Protein AF-A0A7V9N5V7-F1 (afdb_monomer_lite)

Sequence (97 aa):
AEAGQQLSTPAGAPPLAGTVEWAGQPAWPEELLVRLDEPARGLAHLVPHPMGGQIVFTVRFYLYGDDAAGAVARAEPAWLAWLNERFPFPAEMSAAD

Secondary structure (DSSP, 8-state):
--TT-EEEPPTTS---EEEEEEEEETTEEEEEEEEEEESSSEEEEEEEEEETTEEEEEEEEEE-STTHHHHHHHHHHHHHHHHHHHSPPPGGGSS--

Foldseek 3Di:
DAFQDWDWDDPPAQTWTFGFNDADDPVFRRWTWGQTPPPHGWIWTWGWDDDDNDTDIDIDTGHDDDCSVVSCVPRVVRNVVSCCVVPPDPVVVVPPD

pLDDT: mean 90.59, std 12.59, range [37.94, 98.69]

Radius of gyration: 14.86 Å; chains: 1; bounding box: 38×25×37 Å

Structure (mmCIF, N/CA/C/O backbone):
data_AF-A0A7V9N5V7-F1
#
_entry.id   AF-A0A7V9N5V7-F1
#
loop_
_atom_site.group_PDB
_atom_site.id
_atom_site.type_symbol
_atom_site.label_atom_id
_atom_site.label_alt_id
_atom_site.label_comp_id
_atom_site.label_asym_id
_atom_site.label_entity_id
_atom_site.label_seq_id
_atom_site.pdbx_PDB_ins_code
_atom_site.Cartn_x
_atom_site.Cartn_y
_atom_site.Cartn_z
_atom_site.occupancy
_atom_site.B_iso_or_equiv
_atom_site.auth_seq_id
_atom_site.auth_comp_id
_atom_site.auth_asym_id
_atom_site.auth_atom_id
_atom_site.pdbx_PDB_model_num
ATOM 1 N N . ALA A 1 1 ? 6.987 9.861 6.726 1.00 87.94 1 ALA A N 1
ATOM 2 C CA . ALA A 1 1 ? 5.686 9.604 7.382 1.00 87.94 1 ALA A CA 1
ATOM 3 C C . ALA A 1 1 ? 5.956 9.115 8.798 1.00 87.94 1 ALA A C 1
ATOM 5 O O . ALA A 1 1 ? 7.069 8.670 9.044 1.00 87.94 1 ALA A O 1
ATOM 6 N N . GLU A 1 2 ? 4.992 9.201 9.710 1.00 94.00 2 GLU A N 1
ATOM 7 C CA . GLU A 1 2 ? 5.154 8.770 11.110 1.00 94.00 2 GLU A CA 1
ATOM 8 C C . GLU A 1 2 ? 4.108 7.722 11.493 1.00 94.00 2 GLU A C 1
ATOM 10 O O . GLU A 1 2 ? 3.027 7.682 10.907 1.00 94.00 2 GLU A O 1
ATOM 15 N N . ALA A 1 3 ? 4.403 6.881 12.487 1.00 96.25 3 ALA A N 1
ATOM 16 C CA . ALA A 1 3 ? 3.429 5.920 12.999 1.00 96.25 3 ALA A CA 1
ATOM 17 C C . ALA A 1 3 ? 2.178 6.634 13.551 1.00 96.25 3 ALA A C 1
ATOM 19 O O . ALA A 1 3 ? 2.269 7.657 14.225 1.00 96.25 3 ALA A O 1
ATOM 20 N N . GLY A 1 4 ? 1.000 6.093 13.246 1.00 97.81 4 GLY A N 1
ATOM 21 C CA . GLY A 1 4 ? -0.308 6.679 13.538 1.00 97.81 4 GLY A CA 1
ATOM 22 C C . GLY A 1 4 ? -0.805 7.685 12.494 1.00 97.81 4 GLY A C 1
ATOM 23 O O . GLY A 1 4 ? -1.984 8.042 12.514 1.00 97.81 4 GLY A O 1
ATOM 24 N N . GLN A 1 5 ? 0.042 8.131 11.561 1.00 98.19 5 GLN A N 1
ATOM 25 C CA . GLN A 1 5 ? -0.359 9.077 10.523 1.00 98.19 5 GLN A CA 1
ATOM 26 C C . GLN A 1 5 ? -1.349 8.434 9.538 1.00 98.19 5 GLN A C 1
ATOM 28 O O . GLN A 1 5 ? -1.131 7.321 9.062 1.00 98.19 5 GLN A O 1
ATOM 33 N N . GLN A 1 6 ? -2.412 9.164 9.188 1.00 98.19 6 GLN A N 1
ATOM 34 C CA . GLN A 1 6 ? -3.294 8.814 8.071 1.00 98.19 6 GLN A CA 1
ATOM 35 C C . GLN A 1 6 ? -2.674 9.234 6.740 1.00 98.19 6 GLN A C 1
ATOM 37 O O . GLN A 1 6 ? -2.137 10.339 6.615 1.00 98.19 6 GLN A O 1
ATOM 42 N N . LEU A 1 7 ? -2.795 8.379 5.733 1.00 96.38 7 LEU A N 1
ATOM 43 C CA . LEU A 1 7 ? -2.380 8.679 4.370 1.00 96.38 7 LEU A CA 1
ATOM 44 C C . LEU A 1 7 ? -3.421 8.212 3.360 1.00 96.38 7 LEU A C 1
ATOM 46 O O . LEU A 1 7 ? -4.212 7.307 3.618 1.00 96.38 7 LEU A O 1
ATOM 50 N N . SER A 1 8 ? -3.400 8.853 2.199 1.00 97.69 8 SER A N 1
ATOM 51 C CA . SER A 1 8 ? -4.135 8.425 1.017 1.00 97.69 8 SER A CA 1
ATOM 52 C C . SER A 1 8 ? -3.344 8.790 -0.232 1.00 97.69 8 SER A C 1
ATOM 54 O O . SER A 1 8 ? -2.591 9.769 -0.249 1.00 97.69 8 SER A O 1
ATOM 56 N N . THR A 1 9 ? -3.481 7.983 -1.274 1.00 96.38 9 THR A N 1
ATOM 57 C CA . THR A 1 9 ? -2.912 8.268 -2.588 1.00 96.38 9 THR A CA 1
ATOM 58 C C . THR A 1 9 ? -3.590 9.478 -3.232 1.00 96.38 9 THR A C 1
ATOM 60 O O . THR A 1 9 ? -4.807 9.632 -3.117 1.00 96.38 9 THR A O 1
ATOM 63 N N . PRO A 1 10 ? -2.840 10.330 -3.952 1.00 95.31 10 PRO A N 1
ATOM 64 C CA . PRO A 1 10 ? -3.420 11.460 -4.667 1.00 95.31 10 PRO A CA 1
ATOM 65 C C . PRO A 1 10 ? -4.264 11.003 -5.865 1.00 95.31 10 PRO A C 1
ATOM 67 O O . PRO A 1 10 ? -4.174 9.864 -6.328 1.00 95.31 10 PRO A O 1
ATOM 70 N N . ALA A 1 11 ? -5.044 11.932 -6.424 1.00 93.69 11 ALA A N 1
ATOM 71 C CA . ALA A 1 11 ? -5.775 11.695 -7.665 1.00 93.69 11 ALA A CA 1
ATOM 72 C C . ALA A 1 11 ? -4.829 11.249 -8.797 1.00 93.69 11 ALA A C 1
ATOM 74 O O . ALA A 1 11 ? -3.732 11.785 -8.960 1.00 93.69 11 ALA A O 1
ATOM 75 N N . GLY A 1 12 ? -5.269 10.267 -9.587 1.00 93.12 12 GLY A N 1
ATOM 76 C CA . GLY A 1 12 ? -4.462 9.677 -10.660 1.00 93.12 12 GLY A CA 1
ATOM 77 C C . GLY A 1 12 ? -3.481 8.596 -10.194 1.00 93.12 12 GLY A C 1
ATOM 78 O O . GLY A 1 12 ? -2.695 8.115 -11.011 1.00 93.12 12 GLY A O 1
ATOM 79 N N . ALA A 1 13 ? -3.519 8.206 -8.916 1.00 95.69 13 ALA A N 1
ATOM 80 C CA . ALA A 1 13 ? -2.897 6.986 -8.416 1.00 95.69 13 ALA A CA 1
ATOM 81 C C . ALA A 1 13 ? -3.936 5.923 -8.026 1.00 95.69 13 ALA A C 1
ATOM 83 O O . ALA A 1 13 ? -5.059 6.280 -7.659 1.00 95.69 13 ALA A O 1
ATOM 84 N N . PRO A 1 14 ? -3.593 4.625 -8.137 1.00 96.69 14 PRO A N 1
ATOM 85 C CA . PRO A 1 14 ? -4.416 3.541 -7.638 1.00 96.69 14 PRO A CA 1
ATOM 86 C C . PRO A 1 14 ? -4.757 3.776 -6.165 1.00 96.69 14 PRO A C 1
ATOM 88 O O . PRO A 1 14 ? -3.868 4.178 -5.412 1.00 96.69 14 PRO A O 1
ATOM 91 N N . PRO A 1 15 ? -6.003 3.510 -5.745 1.00 95.81 15 PRO A N 1
ATOM 92 C CA . PRO A 1 15 ? -6.417 3.751 -4.374 1.00 95.81 15 PRO A CA 1
ATOM 93 C C . PRO A 1 15 ? -5.559 2.986 -3.365 1.00 95.81 15 PRO A C 1
ATOM 95 O O . PRO A 1 15 ? -5.418 1.761 -3.439 1.00 95.81 15 PRO A O 1
ATOM 98 N N . LEU A 1 16 ? -5.007 3.727 -2.412 1.00 97.19 16 LEU A N 1
ATOM 99 C CA . LEU A 1 16 ? -4.451 3.225 -1.166 1.00 97.19 16 LEU A CA 1
ATOM 100 C C . LEU A 1 16 ? -4.685 4.294 -0.113 1.00 97.19 16 LEU A C 1
ATOM 102 O O . LEU A 1 16 ? -4.249 5.435 -0.257 1.00 97.19 16 LEU A O 1
ATOM 106 N N . ALA A 1 17 ? -5.369 3.903 0.950 1.00 98.19 17 ALA A N 1
ATOM 107 C CA . ALA A 1 17 ? -5.625 4.742 2.103 1.00 98.19 17 ALA A CA 1
ATOM 108 C C . ALA A 1 17 ? -5.485 3.904 3.366 1.00 98.19 17 ALA A C 1
ATOM 110 O O . ALA A 1 17 ? -5.769 2.702 3.357 1.00 98.19 17 ALA A O 1
ATOM 111 N N . GLY A 1 18 ? -5.030 4.532 4.442 1.00 98.25 18 GLY A N 1
ATOM 112 C CA . GLY A 1 18 ? -4.891 3.850 5.714 1.00 98.25 18 GLY A CA 1
ATOM 113 C C . GLY A 1 18 ? -3.981 4.561 6.699 1.00 98.25 18 GLY A C 1
ATOM 114 O O . GLY A 1 18 ? -3.596 5.717 6.529 1.00 98.25 18 GLY A O 1
ATOM 115 N N . THR A 1 19 ? -3.618 3.823 7.744 1.00 98.69 19 THR A N 1
ATOM 116 C CA . THR A 1 19 ? -2.796 4.312 8.855 1.00 98.69 19 THR A CA 1
ATOM 117 C C . THR A 1 19 ? -1.394 3.733 8.768 1.00 98.69 19 THR A C 1
ATOM 119 O O . THR A 1 19 ? -1.236 2.524 8.607 1.00 98.69 19 THR A O 1
ATOM 122 N N . VAL A 1 20 ? -0.368 4.563 8.925 1.00 98.31 20 VAL A N 1
ATOM 123 C CA . VAL A 1 20 ? 1.008 4.088 9.092 1.00 98.31 20 VAL A CA 1
ATOM 124 C C . VAL A 1 20 ? 1.112 3.368 10.434 1.00 98.31 20 VAL A C 1
ATOM 126 O O . VAL A 1 20 ? 0.957 3.982 11.482 1.00 98.31 20 VAL A O 1
ATOM 129 N N . GLU A 1 21 ? 1.375 2.070 10.416 1.00 97.88 21 GLU A N 1
ATOM 130 C CA . GLU A 1 21 ? 1.612 1.282 11.633 1.00 97.88 21 GLU A CA 1
ATOM 131 C C . GLU A 1 21 ? 3.091 1.312 12.022 1.00 97.88 21 GLU A C 1
ATOM 133 O O . GLU A 1 21 ? 3.440 1.261 13.200 1.00 97.88 21 GLU A O 1
ATOM 138 N N . TRP A 1 22 ? 3.974 1.430 11.030 1.00 96.62 22 TRP A N 1
ATOM 139 C CA . TRP A 1 22 ? 5.409 1.502 11.252 1.00 96.62 22 TRP A CA 1
ATOM 140 C C . TRP A 1 22 ? 6.091 2.372 10.193 1.00 96.62 22 TRP A C 1
ATOM 142 O O . TRP A 1 22 ? 5.758 2.305 9.007 1.00 96.62 22 TRP A O 1
ATOM 152 N N . ALA A 1 23 ? 7.032 3.196 10.656 1.00 94.81 23 ALA A N 1
ATOM 153 C CA . ALA A 1 23 ? 7.740 4.196 9.869 1.00 94.81 23 ALA A CA 1
ATOM 154 C C . ALA A 1 23 ? 9.256 4.052 10.042 1.00 94.81 23 ALA A C 1
ATOM 156 O O . ALA A 1 23 ? 9.879 4.819 10.776 1.00 94.81 23 ALA A O 1
ATOM 157 N N . GLY A 1 24 ? 9.820 3.052 9.370 1.00 90.12 24 GLY A N 1
ATOM 158 C CA . GLY A 1 24 ? 11.256 2.900 9.199 1.00 90.12 24 GLY A CA 1
ATOM 159 C C . GLY A 1 24 ? 12.066 2.652 10.474 1.00 90.12 24 GLY A C 1
ATOM 160 O O . GLY A 1 24 ? 11.606 2.711 11.614 1.00 90.12 24 GLY A O 1
ATOM 161 N N . GLN A 1 25 ? 13.348 2.388 10.258 1.00 87.81 25 GLN A N 1
ATOM 162 C CA . GLN A 1 25 ? 14.405 2.535 11.263 1.00 87.81 25 GLN A CA 1
ATOM 163 C C . GLN A 1 25 ? 15.361 3.637 10.797 1.00 87.81 25 GLN A C 1
ATOM 165 O O . GLN A 1 25 ? 15.355 3.965 9.614 1.00 87.81 25 GLN A O 1
ATOM 170 N N . PRO A 1 26 ? 16.251 4.174 11.652 1.00 87.75 26 PRO A N 1
ATOM 171 C CA . PRO A 1 26 ? 17.210 5.196 11.223 1.00 87.75 26 PRO A CA 1
ATOM 172 C C . PRO A 1 26 ? 18.050 4.809 9.992 1.00 87.75 26 PRO A C 1
ATOM 174 O O . PRO A 1 26 ? 18.421 5.677 9.211 1.00 87.75 26 PRO A O 1
ATOM 177 N N . ALA A 1 27 ? 18.330 3.514 9.799 1.00 85.38 27 ALA A N 1
ATOM 178 C CA . ALA A 1 27 ? 19.044 3.007 8.626 1.00 85.38 27 ALA A CA 1
ATOM 179 C C . ALA A 1 27 ? 18.181 2.947 7.346 1.00 85.38 27 ALA A C 1
ATOM 181 O O . ALA A 1 27 ? 18.725 3.016 6.246 1.00 85.38 27 ALA A O 1
ATOM 182 N N . TRP A 1 28 ? 16.855 2.835 7.489 1.00 86.12 28 TRP A N 1
ATOM 183 C CA . TRP A 1 28 ? 15.877 2.727 6.399 1.00 86.12 28 TRP A CA 1
ATOM 184 C C . TRP A 1 28 ? 14.617 3.542 6.739 1.00 86.12 28 TRP A C 1
ATOM 186 O O . TRP A 1 28 ? 13.563 2.968 7.024 1.00 86.12 28 TRP A O 1
ATOM 196 N N . PRO A 1 29 ? 14.711 4.883 6.776 1.00 89.56 29 PRO A N 1
ATOM 197 C CA . PRO A 1 29 ? 13.615 5.732 7.252 1.00 89.56 29 PRO A CA 1
ATOM 198 C C . PRO A 1 29 ? 12.409 5.749 6.302 1.00 89.56 29 PRO A C 1
ATOM 200 O O . PRO A 1 29 ? 11.307 6.100 6.707 1.00 89.56 29 PRO A O 1
ATOM 203 N N . GLU A 1 30 ? 12.620 5.352 5.046 1.00 91.94 30 GLU A N 1
ATOM 204 C CA . GLU A 1 30 ? 11.612 5.386 3.983 1.00 91.94 30 GLU A CA 1
ATOM 205 C C . GLU A 1 30 ? 10.786 4.094 3.876 1.00 91.94 30 GLU A C 1
ATOM 207 O O . GLU A 1 30 ? 9.884 3.999 3.043 1.00 91.94 30 GLU A O 1
ATOM 212 N N . GLU A 1 31 ? 11.097 3.076 4.683 1.00 95.19 31 GLU A N 1
ATOM 213 C CA . GLU A 1 31 ? 10.312 1.846 4.730 1.00 95.19 31 GLU A CA 1
ATOM 214 C C . GLU A 1 31 ? 9.029 2.083 5.533 1.00 95.19 31 GLU A C 1
ATOM 216 O O . GLU A 1 31 ? 9.072 2.563 6.666 1.00 95.19 31 GLU A O 1
ATOM 221 N N . LEU A 1 32 ? 7.877 1.732 4.963 1.00 97.19 32 LEU A N 1
ATOM 222 C CA . LEU A 1 32 ? 6.580 1.932 5.604 1.00 97.19 32 LEU A CA 1
ATOM 223 C C . LEU A 1 32 ? 5.784 0.633 5.649 1.00 97.19 32 LEU A C 1
ATOM 225 O O . LEU A 1 32 ? 5.700 -0.102 4.662 1.00 97.19 32 LEU A O 1
ATOM 229 N N . LEU A 1 33 ? 5.121 0.407 6.781 1.00 97.75 33 LEU A N 1
ATOM 230 C CA . LEU A 1 33 ? 4.034 -0.555 6.899 1.00 97.75 33 LEU A CA 1
ATOM 231 C C . LEU A 1 33 ? 2.742 0.209 7.181 1.00 97.75 33 LEU A C 1
ATOM 233 O O . LEU A 1 33 ? 2.652 0.954 8.158 1.00 97.75 33 LEU A O 1
ATOM 237 N N . VAL A 1 34 ? 1.741 0.022 6.328 1.00 98.44 34 VAL A N 1
ATOM 238 C CA . VAL A 1 34 ? 0.464 0.739 6.388 1.00 98.44 34 VAL A CA 1
ATOM 239 C C . VAL A 1 34 ? -0.658 -0.267 6.576 1.00 98.44 34 VAL A C 1
ATOM 241 O O . VAL A 1 34 ? -0.793 -1.183 5.769 1.00 98.44 34 VAL A O 1
ATOM 244 N N . ARG A 1 35 ? -1.491 -0.097 7.604 1.00 98.56 35 ARG A N 1
ATOM 245 C CA . ARG A 1 35 ? -2.765 -0.812 7.719 1.00 98.56 35 ARG A CA 1
ATOM 246 C C . ARG A 1 35 ? -3.798 -0.132 6.840 1.00 98.56 35 ARG A C 1
ATOM 248 O O . ARG A 1 35 ? -4.078 1.050 7.018 1.00 98.56 35 ARG A O 1
ATOM 255 N N . LEU A 1 36 ? -4.334 -0.897 5.900 1.00 98.38 36 LEU A N 1
ATOM 256 C CA . LEU A 1 36 ? -5.145 -0.406 4.796 1.00 98.38 36 LEU A CA 1
ATOM 257 C C . LEU A 1 36 ? -6.631 -0.382 5.129 1.00 98.38 36 LEU A C 1
ATOM 259 O O . LEU A 1 36 ? -7.165 -1.340 5.694 1.00 98.38 36 LEU A O 1
ATOM 263 N N . ASP A 1 37 ? -7.272 0.685 4.672 1.00 97.62 37 ASP A N 1
ATOM 264 C CA . ASP A 1 37 ? -8.717 0.801 4.497 1.00 97.62 37 ASP A CA 1
ATOM 265 C C . ASP A 1 37 ? -9.091 0.618 3.010 1.00 97.62 37 ASP A C 1
ATOM 267 O O . ASP A 1 37 ? -10.092 -0.025 2.694 1.00 97.62 37 ASP A O 1
ATOM 271 N N . GLU A 1 38 ? -8.232 1.089 2.095 1.00 96.69 38 GLU A N 1
ATOM 272 C CA . GLU A 1 38 ? -8.321 0.885 0.642 1.00 96.69 38 GLU A CA 1
ATOM 273 C C . GLU A 1 38 ? -7.028 0.249 0.101 1.00 96.69 38 GLU A C 1
ATOM 275 O O . GLU A 1 38 ? -5.947 0.556 0.611 1.00 96.69 38 GLU A O 1
ATOM 280 N N . PRO A 1 39 ? -7.084 -0.613 -0.936 1.00 95.44 39 PRO A N 1
ATOM 281 C CA . PRO A 1 39 ? -8.259 -1.004 -1.736 1.00 95.44 39 PRO A CA 1
ATOM 282 C C . PRO A 1 39 ? -9.176 -2.030 -1.048 1.00 95.44 39 PRO A C 1
ATOM 284 O O . PRO A 1 39 ? -10.273 -2.312 -1.526 1.00 95.44 39 PRO A O 1
ATOM 287 N N . ALA A 1 40 ? -8.709 -2.601 0.056 1.00 97.25 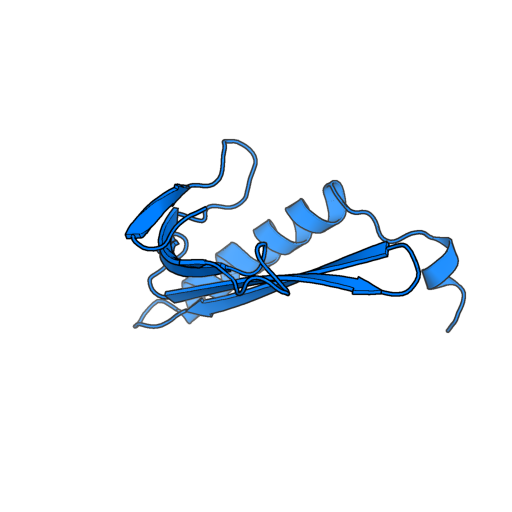40 ALA A N 1
ATOM 288 C CA . ALA A 1 40 ? -9.457 -3.423 0.991 1.00 97.25 40 ALA A CA 1
ATOM 289 C C . ALA A 1 40 ? -8.692 -3.455 2.317 1.00 97.25 40 ALA A C 1
ATOM 291 O O . ALA A 1 40 ? -7.547 -3.000 2.395 1.00 97.25 40 ALA A O 1
ATOM 292 N N . ARG A 1 41 ? -9.294 -4.060 3.344 1.00 97.50 41 ARG A N 1
ATOM 293 C CA . ARG A 1 41 ? -8.599 -4.296 4.610 1.00 97.50 41 ARG A CA 1
ATOM 294 C C . ARG A 1 41 ? -7.353 -5.144 4.374 1.00 97.50 41 ARG A C 1
ATOM 296 O O . ARG A 1 41 ? -7.407 -6.190 3.725 1.00 97.50 41 ARG A O 1
ATOM 303 N N . GLY A 1 42 ? -6.227 -4.682 4.896 1.00 97.56 42 GLY A N 1
ATOM 304 C CA . GLY A 1 42 ? -4.948 -5.303 4.593 1.00 97.56 42 GLY A CA 1
ATOM 305 C C . GLY A 1 42 ? -3.761 -4.601 5.224 1.00 97.56 42 GLY A C 1
ATOM 306 O O . GLY A 1 42 ? -3.909 -3.716 6.069 1.00 97.56 42 GLY A O 1
ATOM 307 N N . LEU A 1 43 ? -2.577 -4.998 4.774 1.00 98.25 43 LEU A N 1
ATOM 308 C CA . LEU A 1 43 ? -1.326 -4.285 4.995 1.00 98.25 43 LEU A CA 1
ATOM 309 C C . LEU A 1 43 ? -0.681 -3.960 3.646 1.00 98.25 43 LEU A C 1
ATOM 311 O O . LEU A 1 43 ? -0.651 -4.819 2.765 1.00 98.25 43 LEU A O 1
ATOM 315 N N . ALA A 1 44 ? -0.130 -2.758 3.504 1.00 97.94 44 ALA A N 1
ATOM 316 C CA . ALA A 1 44 ? 0.830 -2.431 2.456 1.00 97.94 44 ALA A CA 1
ATOM 317 C C . ALA A 1 44 ? 2.223 -2.298 3.065 1.00 97.94 44 ALA A C 1
ATOM 319 O O . ALA A 1 44 ? 2.409 -1.589 4.054 1.00 97.94 44 ALA A O 1
ATOM 320 N N . HIS A 1 45 ? 3.200 -2.957 2.453 1.00 97.50 45 HIS A N 1
ATOM 321 C CA . HIS A 1 45 ? 4.613 -2.829 2.784 1.00 97.50 45 HIS A CA 1
ATOM 322 C C . HIS A 1 45 ? 5.325 -2.126 1.633 1.00 97.50 45 HIS A C 1
ATOM 324 O O . HIS A 1 45 ? 5.369 -2.654 0.519 1.00 97.50 45 HIS A O 1
ATOM 330 N N . LEU A 1 46 ? 5.825 -0.922 1.901 1.00 95.31 46 LEU A N 1
ATOM 331 C CA . LEU A 1 46 ? 6.460 -0.040 0.927 1.00 95.31 46 LEU A CA 1
ATOM 332 C C . LEU A 1 46 ? 7.941 0.050 1.257 1.00 95.31 46 LEU A C 1
ATOM 334 O O . LEU A 1 46 ? 8.301 0.512 2.338 1.00 95.31 46 LEU A O 1
ATOM 338 N N . VAL A 1 47 ? 8.789 -0.409 0.340 1.00 94.06 47 VAL A N 1
ATOM 339 C CA . VAL A 1 47 ? 10.209 -0.587 0.636 1.00 94.06 47 VAL A CA 1
ATOM 340 C C . VAL A 1 47 ? 11.084 -0.107 -0.514 1.00 94.06 47 VAL A C 1
ATOM 342 O O . VAL A 1 47 ? 11.256 -0.828 -1.501 1.00 94.06 47 VAL A O 1
ATOM 345 N N . PRO A 1 48 ? 11.655 1.101 -0.420 1.00 91.75 48 PRO A N 1
ATOM 346 C CA . PRO A 1 48 ? 12.714 1.524 -1.318 1.00 91.75 48 PRO A CA 1
ATOM 347 C C . PRO A 1 48 ? 14.055 0.956 -0.844 1.00 91.75 48 PRO A C 1
ATOM 349 O O . PRO A 1 48 ? 14.474 1.159 0.295 1.00 91.75 48 PRO A O 1
ATOM 352 N N . HIS A 1 49 ? 14.756 0.264 -1.736 1.00 88.12 49 HIS A N 1
ATOM 353 C CA . HIS A 1 49 ? 16.086 -0.274 -1.477 1.00 88.12 49 HIS A CA 1
ATOM 354 C C . HIS A 1 49 ? 17.104 0.268 -2.485 1.00 88.12 49 HIS A C 1
ATOM 356 O O . HIS A 1 49 ? 16.914 0.097 -3.691 1.00 88.12 49 HIS A O 1
ATOM 362 N N . PRO A 1 50 ? 18.209 0.889 -2.033 1.00 88.19 50 PRO A N 1
ATOM 363 C CA . PRO A 1 50 ? 19.292 1.270 -2.927 1.00 88.19 50 PRO A CA 1
ATOM 364 C C . PRO A 1 50 ? 20.045 0.031 -3.418 1.00 88.19 50 PRO A C 1
ATOM 366 O O . PRO A 1 50 ? 20.498 -0.793 -2.625 1.00 88.19 50 PRO A O 1
ATOM 369 N N . MET A 1 51 ? 20.210 -0.087 -4.733 1.00 85.69 51 MET A N 1
ATOM 370 C CA . MET A 1 51 ? 20.915 -1.188 -5.385 1.00 85.69 51 MET A CA 1
ATOM 371 C C . MET A 1 51 ? 21.738 -0.648 -6.552 1.00 85.69 51 MET A C 1
ATOM 373 O O . MET A 1 51 ? 21.187 -0.295 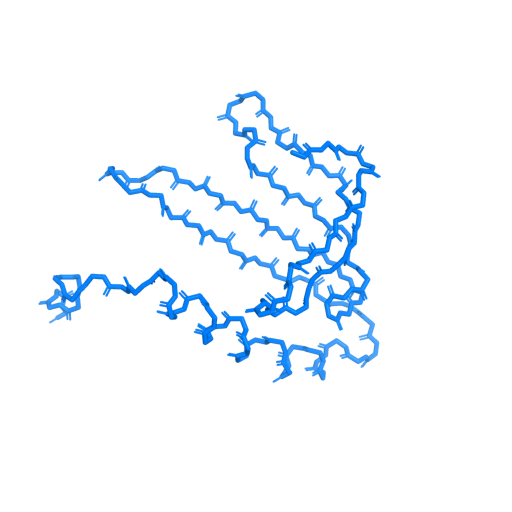-7.583 1.00 85.69 51 MET A O 1
ATOM 377 N N . GLY A 1 52 ? 23.064 -0.569 -6.411 1.00 84.62 52 GLY A N 1
ATOM 378 C CA . GLY A 1 52 ? 23.958 -0.296 -7.548 1.00 84.62 52 GLY A CA 1
ATOM 379 C C . GLY A 1 52 ? 23.667 0.996 -8.328 1.00 84.62 52 GLY A C 1
ATOM 380 O O . GLY A 1 52 ? 23.736 0.989 -9.550 1.00 84.62 52 GLY A O 1
ATOM 381 N N . GLY A 1 53 ? 23.319 2.091 -7.642 1.00 86.81 53 GLY A N 1
ATOM 382 C CA . GLY A 1 53 ? 23.040 3.393 -8.272 1.00 86.81 53 GLY A CA 1
ATOM 383 C C . GLY A 1 53 ? 21.577 3.635 -8.664 1.00 86.81 53 GLY A C 1
ATOM 384 O O . GLY A 1 53 ? 21.252 4.733 -9.105 1.00 86.81 53 GLY A O 1
ATOM 385 N N . GLN A 1 54 ? 20.690 2.662 -8.451 1.00 87.19 54 GLN A N 1
ATOM 386 C CA . GLN A 1 54 ? 19.237 2.804 -8.592 1.00 87.19 54 GLN A CA 1
ATOM 387 C C . GLN A 1 54 ? 18.527 2.533 -7.262 1.00 87.19 54 GLN A C 1
ATOM 389 O O . GLN A 1 54 ? 19.104 1.956 -6.338 1.00 87.19 54 GLN A O 1
ATOM 394 N N . ILE A 1 55 ? 17.263 2.945 -7.169 1.00 88.88 55 ILE A N 1
ATOM 395 C CA . ILE A 1 55 ? 16.362 2.538 -6.092 1.00 88.88 55 ILE A CA 1
ATOM 396 C C . ILE A 1 55 ? 15.405 1.497 -6.656 1.00 88.88 55 ILE A C 1
ATOM 398 O O . ILE A 1 55 ? 14.638 1.785 -7.570 1.00 88.88 55 ILE A O 1
ATOM 402 N N . VAL A 1 56 ? 15.424 0.302 -6.079 1.00 88.69 56 VAL A N 1
ATOM 403 C CA . VAL A 1 56 ? 14.404 -0.713 -6.322 1.00 88.69 56 VAL A CA 1
ATOM 404 C C . VAL A 1 56 ? 13.299 -0.492 -5.304 1.00 88.69 56 VAL A C 1
ATOM 406 O O . VAL A 1 56 ? 13.498 -0.689 -4.105 1.00 88.69 56 VAL A O 1
ATOM 409 N N . PHE A 1 57 ? 12.137 -0.048 -5.773 1.00 89.88 57 PHE A N 1
ATOM 410 C CA . PHE A 1 57 ? 10.976 0.161 -4.919 1.00 89.88 57 PHE A CA 1
ATOM 411 C C . PHE A 1 57 ? 10.055 -1.054 -4.974 1.00 89.88 57 PHE A C 1
ATOM 413 O O . PHE A 1 57 ? 9.491 -1.370 -6.017 1.00 89.88 57 PHE A O 1
ATOM 420 N N . THR A 1 58 ? 9.910 -1.743 -3.843 1.00 91.31 58 THR A N 1
ATOM 421 C CA . THR A 1 58 ? 9.000 -2.882 -3.723 1.00 91.31 58 THR A CA 1
ATOM 422 C C . THR A 1 58 ? 7.726 -2.476 -2.998 1.00 91.31 58 THR A C 1
ATOM 424 O O . THR A 1 58 ? 7.780 -1.906 -1.909 1.00 91.31 58 THR A O 1
ATOM 427 N N . VAL A 1 59 ? 6.582 -2.834 -3.579 1.00 93.31 59 VAL A N 1
ATOM 428 C CA . VAL A 1 59 ? 5.253 -2.659 -2.987 1.00 93.31 59 VAL A CA 1
ATOM 429 C C . VAL A 1 59 ? 4.628 -4.037 -2.813 1.00 93.31 59 VAL A C 1
ATOM 431 O O . VAL A 1 59 ? 4.541 -4.800 -3.774 1.00 93.31 59 VAL A O 1
ATOM 434 N N . ARG A 1 60 ? 4.202 -4.378 -1.594 1.00 96.19 60 ARG A N 1
ATOM 435 C CA . ARG A 1 60 ? 3.508 -5.644 -1.305 1.00 96.19 60 ARG A CA 1
ATOM 436 C C . ARG A 1 60 ? 2.189 -5.362 -0.613 1.00 96.19 60 ARG A C 1
ATOM 438 O O . ARG A 1 60 ? 2.165 -4.602 0.350 1.00 96.19 60 ARG A O 1
ATOM 445 N N . PHE A 1 61 ? 1.129 -6.021 -1.065 1.00 97.12 61 PHE A N 1
ATOM 446 C CA . PHE A 1 61 ? -0.188 -5.967 -0.441 1.00 97.12 61 PHE A CA 1
ATOM 447 C C . PHE A 1 61 ? -0.528 -7.321 0.177 1.00 97.12 61 PHE A C 1
ATOM 449 O O . PHE A 1 61 ? -0.474 -8.349 -0.493 1.00 97.12 61 PHE A O 1
ATOM 456 N N . TYR A 1 62 ? -0.924 -7.306 1.444 1.00 97.25 62 TYR A N 1
ATOM 457 C CA . TYR A 1 62 ? -1.466 -8.456 2.160 1.00 97.25 62 TYR A CA 1
ATOM 458 C C . TYR A 1 62 ? -2.919 -8.143 2.505 1.00 97.25 62 TYR A C 1
ATOM 460 O O . TYR A 1 62 ? -3.203 -7.551 3.546 1.00 97.25 62 TYR A O 1
ATOM 468 N N . LEU A 1 63 ? -3.832 -8.464 1.588 1.00 97.56 63 LEU A N 1
ATOM 469 C CA . LEU A 1 63 ? -5.262 -8.186 1.743 1.00 97.56 63 LEU A CA 1
ATOM 470 C C . LEU A 1 63 ? -5.957 -9.362 2.436 1.00 97.56 63 LEU A C 1
ATOM 472 O O . LEU A 1 63 ? -5.640 -10.519 2.163 1.00 97.56 63 LEU A O 1
ATOM 476 N N . TYR A 1 64 ? -6.902 -9.072 3.328 1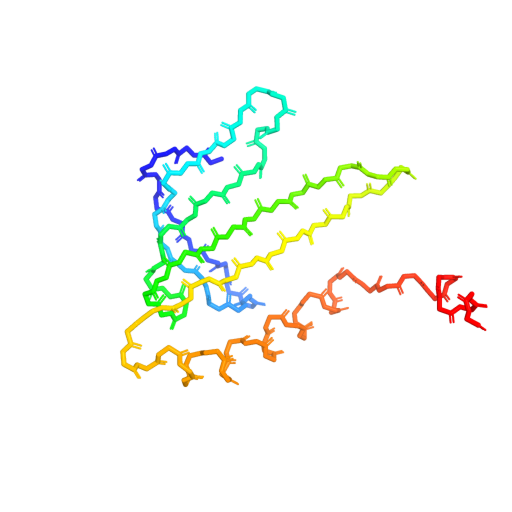.00 95.75 64 TYR A N 1
ATOM 477 C CA . TYR A 1 64 ? -7.633 -10.085 4.092 1.00 95.75 64 TYR A CA 1
ATOM 478 C C . TYR A 1 64 ? -9.137 -9.791 4.163 1.00 95.75 64 TYR A C 1
ATOM 480 O O . TYR A 1 64 ? -9.593 -8.677 3.909 1.00 95.75 64 TYR A O 1
ATOM 488 N N . GLY A 1 65 ? -9.910 -10.810 4.545 1.00 95.06 65 GLY A N 1
ATOM 489 C CA . GLY A 1 65 ? -11.374 -10.774 4.582 1.00 95.06 65 GLY A CA 1
ATOM 490 C C . GLY A 1 65 ? -12.021 -11.386 3.339 1.00 95.06 65 GLY A C 1
ATOM 491 O O . GLY A 1 65 ? -11.338 -11.799 2.402 1.00 95.06 65 GLY A O 1
ATOM 492 N N . ASP A 1 66 ? -13.351 -11.446 3.347 1.00 95.50 66 ASP A N 1
ATOM 493 C CA . ASP A 1 66 ? -14.128 -12.252 2.395 1.00 95.50 66 ASP A CA 1
ATOM 494 C C . ASP A 1 66 ? -13.985 -11.799 0.928 1.00 95.50 66 ASP A C 1
ATOM 496 O O . ASP A 1 66 ? -14.014 -12.632 0.026 1.00 95.50 66 ASP A O 1
ATOM 500 N N . ASP A 1 67 ? -13.767 -10.500 0.675 1.00 93.00 67 ASP A N 1
ATOM 501 C CA . ASP A 1 67 ? -13.551 -9.938 -0.676 1.00 93.00 67 ASP A CA 1
ATOM 502 C C . ASP A 1 67 ? -12.061 -9.745 -1.030 1.00 93.00 67 ASP A C 1
ATOM 504 O O . ASP A 1 67 ? -11.738 -9.077 -2.009 1.00 93.00 67 ASP A O 1
ATOM 508 N N . ALA A 1 68 ? -11.111 -10.309 -0.272 1.00 96.06 68 ALA A N 1
ATOM 509 C CA . ALA A 1 68 ? -9.681 -10.085 -0.534 1.00 96.06 68 ALA A CA 1
ATOM 510 C C . ALA A 1 68 ? -9.278 -10.469 -1.970 1.00 96.06 68 ALA A C 1
ATOM 512 O O . ALA A 1 68 ? -8.573 -9.717 -2.641 1.00 96.06 68 ALA A O 1
ATOM 513 N N . ALA A 1 69 ? -9.781 -11.599 -2.477 1.00 96.75 69 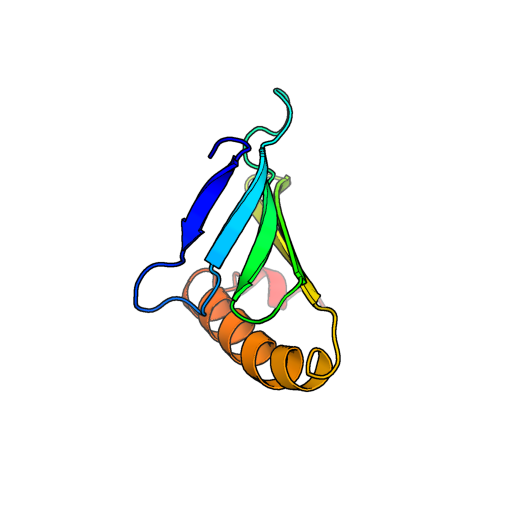ALA A N 1
ATOM 514 C CA . ALA A 1 69 ? -9.510 -12.043 -3.844 1.00 96.75 69 ALA A CA 1
ATOM 515 C C . ALA A 1 69 ? -10.089 -11.085 -4.902 1.00 96.75 69 ALA A C 1
ATOM 517 O O . ALA A 1 69 ? -9.425 -10.777 -5.892 1.00 96.75 69 ALA A O 1
ATOM 518 N N . GLY A 1 70 ? -11.304 -10.572 -4.679 1.00 97.69 70 GLY A N 1
ATOM 519 C CA . GLY A 1 70 ? -11.923 -9.582 -5.559 1.00 97.69 70 GLY A CA 1
ATOM 520 C C . GLY A 1 70 ? -11.168 -8.253 -5.545 1.00 97.69 70 GLY A C 1
ATOM 521 O O . GLY A 1 70 ? -10.979 -7.636 -6.594 1.00 97.69 70 GLY A O 1
ATOM 522 N N . ALA A 1 71 ? -10.681 -7.834 -4.376 1.00 97.44 71 ALA A N 1
ATOM 523 C CA . ALA A 1 71 ? -9.853 -6.646 -4.232 1.00 97.44 71 ALA A CA 1
ATOM 524 C C . ALA A 1 71 ? -8.513 -6.780 -4.969 1.00 97.44 71 ALA A C 1
ATOM 526 O O . ALA A 1 71 ? -8.145 -5.857 -5.694 1.00 97.44 71 ALA A O 1
ATOM 527 N N . VAL A 1 72 ? -7.829 -7.928 -4.866 1.00 97.38 72 VAL A N 1
ATOM 528 C CA . VAL A 1 72 ? -6.598 -8.206 -5.632 1.00 97.38 72 VAL A CA 1
ATOM 529 C C . VAL A 1 72 ? -6.862 -8.100 -7.134 1.00 97.38 72 VAL A C 1
ATOM 531 O O . VAL A 1 72 ? -6.176 -7.338 -7.812 1.00 97.38 72 VAL A O 1
ATOM 534 N N . ALA A 1 73 ? -7.905 -8.771 -7.638 1.00 97.88 73 ALA A N 1
ATOM 535 C CA . ALA 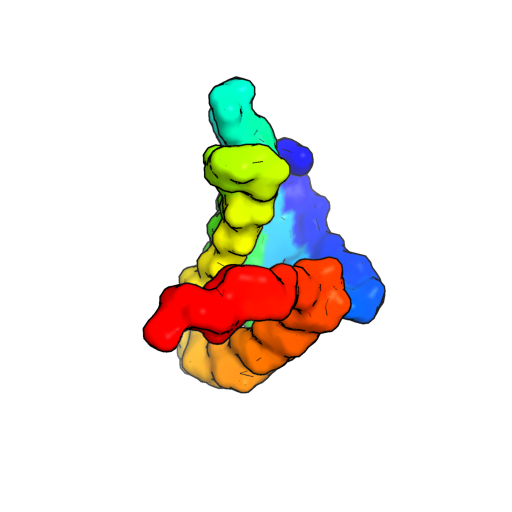A 1 73 ? -8.229 -8.788 -9.067 1.00 97.88 73 ALA A CA 1
ATOM 536 C C . ALA A 1 73 ? -8.490 -7.388 -9.659 1.00 97.88 73 ALA A C 1
ATOM 538 O O . ALA A 1 73 ? -8.267 -7.168 -10.848 1.00 97.88 73 ALA A O 1
ATOM 539 N N . ARG A 1 74 ? -8.959 -6.434 -8.842 1.00 96.19 74 ARG A N 1
ATOM 540 C CA . ARG A 1 74 ? -9.156 -5.031 -9.246 1.00 96.19 74 ARG A CA 1
ATOM 541 C C . ARG A 1 74 ? -7.896 -4.185 -9.063 1.00 96.19 74 ARG A C 1
ATOM 543 O O . ARG A 1 74 ? -7.582 -3.367 -9.924 1.00 96.19 74 ARG A O 1
ATOM 550 N N . ALA A 1 75 ? -7.207 -4.343 -7.935 1.00 96.44 75 ALA A N 1
ATOM 551 C CA . ALA A 1 75 ? -6.109 -3.471 -7.537 1.00 96.44 75 ALA A CA 1
ATOM 552 C C . ALA A 1 75 ? -4.818 -3.772 -8.303 1.00 96.44 75 ALA A C 1
ATOM 554 O O . ALA A 1 75 ? -4.175 -2.846 -8.790 1.00 96.44 75 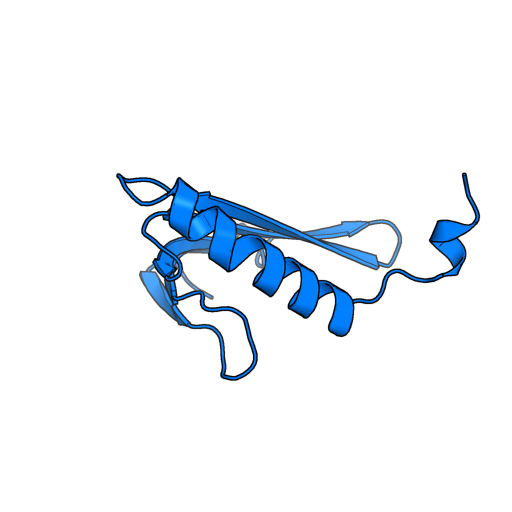ALA A O 1
ATOM 555 N N . GLU A 1 76 ? -4.449 -5.046 -8.440 1.00 96.31 76 GLU A N 1
ATOM 556 C CA . GLU A 1 76 ? -3.191 -5.461 -9.066 1.00 96.31 76 GLU A CA 1
ATOM 557 C C . GLU A 1 76 ? -2.981 -4.874 -10.476 1.00 96.31 76 GLU A C 1
ATOM 559 O O . GLU A 1 76 ? -1.957 -4.215 -10.680 1.00 96.31 76 GLU A O 1
ATOM 564 N N . PRO A 1 77 ? -3.923 -4.988 -11.437 1.00 96.94 77 PRO A N 1
ATOM 565 C CA . PRO A 1 77 ? -3.714 -4.424 -12.770 1.00 96.94 77 PRO A CA 1
ATOM 566 C C . PRO A 1 77 ? -3.596 -2.894 -12.758 1.00 96.94 77 PRO A C 1
ATOM 568 O O . PRO A 1 77 ? -2.809 -2.339 -13.523 1.00 96.94 77 PRO A O 1
ATOM 571 N N . ALA A 1 78 ? -4.332 -2.203 -11.881 1.00 96.06 78 ALA A N 1
ATOM 572 C CA . ALA A 1 78 ? -4.247 -0.749 -11.751 1.00 96.06 78 ALA A CA 1
ATOM 573 C C . ALA A 1 78 ? -2.883 -0.310 -11.195 1.00 96.06 78 ALA A C 1
ATOM 575 O O . ALA A 1 78 ? -2.272 0.622 -11.719 1.00 96.06 78 ALA A O 1
ATOM 576 N N . TRP A 1 79 ? -2.384 -1.006 -10.168 1.00 95.56 79 TRP A N 1
ATOM 577 C CA . TRP A 1 79 ? -1.064 -0.767 -9.584 1.00 95.56 79 TRP A CA 1
ATOM 578 C C . TRP A 1 79 ? 0.068 -1.035 -10.573 1.00 95.56 79 TRP A C 1
ATOM 580 O O . TRP A 1 79 ? 0.946 -0.187 -10.726 1.00 95.56 79 TRP A O 1
ATOM 590 N N . LEU A 1 80 ? 0.021 -2.159 -11.292 1.00 94.00 80 LEU A N 1
ATOM 591 C CA . LEU A 1 80 ? 1.019 -2.487 -12.310 1.00 94.00 80 LEU A CA 1
ATOM 592 C C . LEU A 1 80 ? 1.031 -1.462 -13.448 1.00 94.00 80 LEU A C 1
ATOM 594 O O . LEU A 1 80 ? 2.099 -0.980 -13.819 1.00 94.00 80 LEU A O 1
ATOM 598 N N . ALA A 1 81 ? -0.138 -1.082 -13.973 1.00 95.06 81 ALA A N 1
ATOM 599 C CA . ALA A 1 81 ? -0.229 -0.076 -15.030 1.00 95.06 81 ALA A CA 1
ATOM 600 C C . ALA A 1 81 ? 0.359 1.273 -14.583 1.00 95.06 81 ALA A C 1
ATOM 602 O O . ALA A 1 81 ? 1.176 1.860 -15.291 1.00 95.06 81 ALA A O 1
ATOM 603 N N . TRP A 1 82 ? -0.004 1.730 -13.382 1.00 94.94 82 TRP A N 1
ATOM 604 C CA . TRP A 1 82 ? 0.457 3.003 -12.827 1.00 94.94 82 TRP A CA 1
ATOM 605 C C . TRP A 1 82 ? 1.966 3.046 -12.567 1.00 94.94 82 TRP A C 1
ATOM 607 O O . TRP A 1 82 ? 2.607 4.068 -12.835 1.00 94.94 82 TRP A O 1
ATOM 617 N N . LEU A 1 83 ? 2.530 1.950 -12.044 1.00 92.31 83 LEU A N 1
ATOM 618 C CA . LEU A 1 83 ? 3.968 1.817 -11.805 1.00 92.31 83 LEU A CA 1
ATOM 619 C C . LEU A 1 83 ? 4.741 1.781 -13.126 1.00 92.31 83 LEU A C 1
ATOM 621 O O . LEU A 1 83 ? 5.716 2.513 -13.261 1.00 92.31 83 LEU A O 1
ATOM 625 N N . ASN A 1 84 ? 4.279 1.003 -14.108 1.00 91.38 84 ASN A N 1
ATOM 626 C CA . ASN A 1 84 ? 4.939 0.882 -15.411 1.00 91.38 84 ASN A CA 1
ATOM 627 C C . ASN A 1 84 ? 4.928 2.194 -16.207 1.00 91.38 84 ASN A C 1
ATOM 629 O O . ASN A 1 84 ? 5.886 2.484 -16.919 1.00 91.38 84 ASN A O 1
ATOM 633 N N . GLU A 1 85 ? 3.872 3.002 -16.078 1.00 93.44 85 GLU A N 1
ATOM 634 C CA . GLU A 1 85 ? 3.798 4.329 -16.701 1.00 93.44 85 GLU A CA 1
ATOM 635 C C . GLU A 1 85 ? 4.836 5.304 -16.115 1.00 93.44 85 GLU A C 1
ATOM 637 O O . GLU A 1 85 ? 5.420 6.104 -16.844 1.00 93.44 85 GLU A O 1
ATOM 642 N N . ARG A 1 86 ? 5.078 5.250 -14.798 1.00 90.69 86 ARG A N 1
ATOM 643 C CA . ARG A 1 86 ? 5.944 6.209 -14.081 1.00 90.69 86 ARG A CA 1
ATOM 644 C C . ARG A 1 86 ? 7.400 5.790 -13.998 1.00 90.69 86 ARG A C 1
ATOM 646 O O . ARG A 1 86 ? 8.284 6.642 -14.007 1.00 90.69 86 ARG A O 1
ATOM 653 N N . PHE A 1 87 ? 7.631 4.492 -13.879 1.00 87.88 87 PHE A N 1
ATOM 654 C CA . PHE A 1 87 ? 8.943 3.892 -13.705 1.00 87.88 87 PHE A CA 1
ATOM 655 C C . PHE A 1 87 ? 9.151 2.854 -14.810 1.00 87.88 87 PHE A C 1
ATOM 657 O O . PHE A 1 87 ? 9.163 1.653 -14.534 1.00 87.88 87 PHE A O 1
ATOM 664 N N . PRO A 1 88 ? 9.262 3.291 -16.078 1.00 82.38 88 PRO A N 1
ATOM 665 C CA . PRO A 1 88 ? 9.497 2.367 -17.173 1.00 82.38 88 PRO A CA 1
ATOM 666 C C . PRO A 1 88 ? 10.815 1.629 -16.936 1.00 82.38 88 PRO A C 1
ATOM 668 O O . PRO A 1 88 ? 11.838 2.246 -16.627 1.00 82.38 88 PRO A O 1
ATOM 671 N N . PHE A 1 89 ? 10.798 0.305 -17.094 1.00 71.31 89 PHE A N 1
ATOM 672 C CA . PHE A 1 89 ? 12.028 -0.479 -17.080 1.00 71.31 89 PHE A CA 1
ATOM 673 C C . PHE A 1 89 ? 12.956 0.027 -18.196 1.00 71.31 89 PHE A C 1
ATOM 675 O O . PHE A 1 89 ? 12.514 0.133 -19.346 1.00 71.31 89 PHE A O 1
ATOM 682 N N . PRO A 1 90 ? 14.230 0.339 -17.901 1.00 67.69 90 PRO A N 1
ATOM 683 C CA . PRO A 1 90 ? 15.178 0.724 -18.934 1.00 67.69 90 PRO A CA 1
ATOM 684 C C . PRO A 1 90 ? 15.308 -0.399 -19.968 1.00 67.69 90 PRO A C 1
ATOM 686 O O . PRO A 1 90 ? 15.590 -1.544 -19.612 1.00 67.69 90 PRO A O 1
ATOM 689 N N . ALA A 1 91 ? 15.132 -0.071 -21.251 1.00 61.69 91 ALA A N 1
ATOM 690 C CA . ALA A 1 91 ? 15.195 -1.039 -22.351 1.00 61.69 91 ALA A CA 1
ATOM 691 C C . ALA A 1 91 ? 16.523 -1.829 -22.387 1.00 61.69 91 ALA A C 1
ATOM 693 O O . ALA A 1 91 ? 16.556 -2.970 -22.840 1.00 61.69 91 ALA A O 1
ATOM 694 N N . GLU A 1 92 ? 17.602 -1.252 -21.855 1.00 57.31 92 GLU A N 1
ATOM 695 C CA . GLU A 1 92 ? 18.941 -1.853 -21.781 1.00 57.31 92 GLU A CA 1
ATOM 696 C C . GLU A 1 92 ? 19.013 -3.091 -20.869 1.00 57.31 92 GLU A C 1
ATOM 698 O O . GLU A 1 92 ? 19.857 -3.954 -21.090 1.00 57.31 92 GLU A O 1
ATOM 703 N N . MET A 1 93 ? 18.102 -3.240 -19.899 1.00 53.75 93 MET A N 1
ATOM 704 C CA . MET A 1 93 ? 17.998 -4.438 -19.050 1.00 53.75 93 MET A CA 1
ATOM 705 C C . MET A 1 93 ? 17.126 -5.549 -19.656 1.00 53.75 93 MET A C 1
ATOM 707 O O . MET A 1 93 ? 17.125 -6.657 -19.136 1.00 53.75 93 MET A O 1
ATOM 711 N N . SER A 1 94 ? 16.410 -5.281 -20.754 1.00 50.69 94 SER A N 1
ATOM 712 C CA . SER A 1 94 ? 15.580 -6.274 -21.456 1.00 50.69 94 SER A CA 1
ATOM 713 C C . SER A 1 94 ? 16.361 -7.099 -22.489 1.00 50.69 94 SER A C 1
ATOM 715 O O . SER A 1 94 ? 15.811 -8.048 -23.039 1.00 50.69 94 SER A O 1
ATOM 717 N N . ALA A 1 95 ? 17.606 -6.723 -22.799 1.00 46.84 95 ALA A N 1
ATOM 718 C CA . ALA A 1 95 ? 18.441 -7.383 -23.809 1.00 46.84 95 ALA A CA 1
ATOM 719 C C . ALA A 1 95 ? 19.425 -8.413 -23.221 1.00 46.84 95 ALA A C 1
ATOM 721 O O . ALA A 1 95 ? 20.247 -8.961 -23.954 1.00 46.84 95 ALA A O 1
ATOM 722 N N . ALA A 1 96 ? 19.366 -8.649 -21.909 1.00 42.75 96 ALA A N 1
ATOM 723 C CA . ALA A 1 96 ? 20.161 -9.651 -21.211 1.00 42.75 96 ALA A CA 1
ATOM 724 C C . ALA A 1 96 ? 19.274 -10.842 -20.805 1.00 42.75 96 ALA A C 1
ATOM 726 O O . ALA A 1 96 ? 19.093 -11.086 -19.618 1.00 42.75 96 ALA A O 1
ATOM 727 N N . ASP A 1 97 ? 18.726 -11.540 -21.801 1.00 37.94 97 ASP A N 1
ATOM 728 C CA . ASP A 1 97 ? 18.155 -12.893 -21.696 1.00 37.94 97 ASP A CA 1
ATOM 729 C C . ASP A 1 97 ? 18.723 -13.766 -22.828 1.00 37.94 97 ASP A C 1
ATOM 731 O O . ASP A 1 97 ? 18.770 -13.281 -23.986 1.00 37.94 97 ASP A O 1
#